Protein AF-A0A7X6S0Y0-F1 (afdb_monomer)

Structure (mmCIF, N/CA/C/O backbone):
data_AF-A0A7X6S0Y0-F1
#
_entry.id   AF-A0A7X6S0Y0-F1
#
loop_
_atom_site.group_P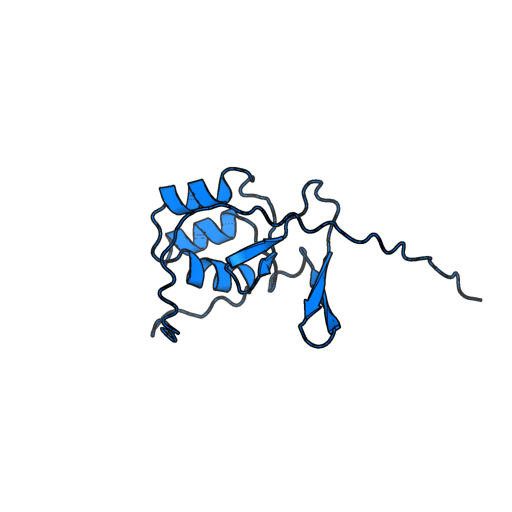DB
_atom_site.id
_atom_site.type_symbol
_atom_site.label_atom_id
_atom_site.label_alt_id
_atom_site.label_comp_id
_atom_site.label_asym_id
_atom_site.label_entity_id
_atom_site.label_seq_id
_atom_site.pdbx_PDB_ins_code
_atom_site.Cartn_x
_atom_site.Cartn_y
_atom_site.Cartn_z
_atom_site.occupancy
_atom_site.B_iso_or_equiv
_atom_site.auth_seq_id
_atom_site.auth_comp_id
_atom_site.auth_asym_id
_atom_site.auth_atom_id
_atom_site.pdbx_PDB_model_num
ATOM 1 N N . MET A 1 1 ? 10.251 -21.132 -37.231 1.00 35.62 1 MET A N 1
ATOM 2 C CA . MET A 1 1 ? 10.672 -19.730 -37.445 1.00 35.62 1 MET A CA 1
ATOM 3 C C . MET A 1 1 ? 9.763 -18.853 -36.599 1.00 35.62 1 MET A C 1
ATOM 5 O O . MET A 1 1 ? 8.552 -18.896 -36.782 1.00 35.62 1 MET A O 1
ATOM 9 N N . ASN A 1 2 ? 10.329 -18.223 -35.571 1.00 35.06 2 ASN A N 1
ATOM 10 C CA . ASN A 1 2 ? 9.596 -17.701 -34.418 1.00 35.06 2 ASN A CA 1
ATOM 11 C C . ASN A 1 2 ? 8.839 -16.407 -34.747 1.00 35.06 2 ASN A C 1
ATOM 13 O O . ASN A 1 2 ? 9.362 -15.523 -35.416 1.00 35.06 2 ASN A O 1
ATOM 17 N N . LYS A 1 3 ? 7.594 -16.316 -34.263 1.00 39.72 3 LYS A N 1
ATOM 18 C CA . LYS A 1 3 ? 6.761 -15.111 -34.323 1.00 39.72 3 LYS A CA 1
ATOM 19 C C . LYS A 1 3 ? 7.325 -14.078 -33.348 1.00 39.72 3 LYS A C 1
ATOM 21 O O . LYS A 1 3 ? 7.209 -14.256 -32.137 1.00 39.72 3 LYS A O 1
ATOM 26 N N . ASN A 1 4 ? 7.891 -12.998 -33.874 1.00 42.50 4 ASN A N 1
ATOM 27 C CA . ASN A 1 4 ? 8.282 -11.838 -33.080 1.00 42.50 4 ASN A CA 1
ATOM 28 C C . ASN A 1 4 ? 7.010 -11.153 -32.566 1.00 42.50 4 ASN A C 1
ATOM 30 O O . ASN A 1 4 ? 6.343 -10.420 -33.294 1.00 42.50 4 ASN A O 1
ATOM 34 N N . ARG A 1 5 ? 6.644 -11.433 -31.312 1.00 42.56 5 ARG A N 1
ATOM 35 C CA . ARG A 1 5 ? 5.636 -10.659 -30.588 1.00 42.56 5 ARG A CA 1
ATOM 36 C C . ARG A 1 5 ? 6.251 -9.301 -30.269 1.00 42.56 5 ARG A C 1
ATOM 38 O O . ARG A 1 5 ? 7.129 -9.199 -29.420 1.00 42.56 5 ARG A O 1
ATOM 45 N N . ILE A 1 6 ? 5.812 -8.282 -30.997 1.00 42.66 6 ILE A N 1
ATOM 46 C CA . ILE A 1 6 ? 6.086 -6.880 -30.697 1.00 42.66 6 ILE A CA 1
ATOM 47 C C . ILE A 1 6 ? 5.405 -6.592 -29.355 1.00 42.66 6 ILE A C 1
ATOM 49 O O . ILE A 1 6 ? 4.181 -6.522 -29.279 1.00 42.66 6 ILE A O 1
ATOM 53 N N . VAL A 1 7 ? 6.190 -6.521 -28.281 1.00 41.47 7 VAL A N 1
ATOM 54 C CA . VAL A 1 7 ? 5.718 -6.043 -26.980 1.00 41.47 7 VAL A CA 1
ATOM 55 C C . VAL A 1 7 ? 5.714 -4.524 -27.067 1.00 41.47 7 VAL A C 1
ATOM 57 O O . VAL A 1 7 ? 6.767 -3.891 -27.060 1.00 41.47 7 VAL A O 1
ATOM 60 N N . THR A 1 8 ? 4.528 -3.946 -27.229 1.00 36.91 8 THR A N 1
ATOM 61 C CA . THR A 1 8 ? 4.321 -2.498 -27.230 1.00 36.91 8 THR A CA 1
ATOM 62 C C . THR A 1 8 ? 4.726 -1.940 -25.865 1.00 36.91 8 THR A C 1
ATOM 64 O O . THR A 1 8 ? 4.031 -2.131 -24.870 1.00 36.91 8 THR A O 1
ATOM 67 N N . VAL A 1 9 ? 5.878 -1.274 -25.810 1.00 41.50 9 VAL A N 1
ATOM 68 C CA . VAL A 1 9 ? 6.350 -0.521 -24.645 1.00 41.50 9 VAL A CA 1
ATOM 69 C C . VAL A 1 9 ? 5.571 0.791 -24.612 1.00 41.50 9 VAL A C 1
ATOM 71 O O . VAL A 1 9 ? 5.858 1.698 -25.389 1.00 41.50 9 VAL A O 1
ATOM 74 N N . VAL A 1 10 ? 4.562 0.890 -23.747 1.00 42.28 10 VAL A N 1
ATOM 75 C CA . VAL A 1 10 ? 3.880 2.162 -23.477 1.00 42.28 10 VAL A CA 1
ATOM 76 C C . VAL A 1 10 ? 4.460 2.724 -22.186 1.00 42.28 10 VAL A C 1
ATOM 78 O O . VAL A 1 10 ? 4.303 2.146 -21.114 1.00 42.28 10 VAL A O 1
ATOM 81 N N . SER A 1 11 ? 5.199 3.823 -22.322 1.00 39.97 11 SER A N 1
ATOM 82 C CA . SER A 1 11 ? 5.723 4.614 -21.211 1.00 39.97 11 SER A CA 1
ATOM 83 C C . SER A 1 11 ? 4.542 5.177 -20.415 1.00 39.97 11 SER A C 1
ATOM 85 O O . SER A 1 11 ? 3.705 5.887 -20.973 1.00 39.97 11 SER A O 1
ATOM 87 N N . LEU A 1 12 ? 4.430 4.801 -19.139 1.00 44.34 12 LEU A N 1
ATOM 88 C CA . LEU A 1 12 ? 3.379 5.298 -18.258 1.00 44.34 12 LEU A CA 1
ATOM 89 C C . LEU A 1 12 ? 3.810 6.656 -17.698 1.00 44.34 12 LEU A C 1
ATOM 91 O O . LEU A 1 12 ? 4.889 6.786 -17.119 1.00 44.34 12 LEU A O 1
ATOM 95 N N . ILE A 1 13 ? 2.958 7.660 -17.875 1.00 40.28 13 ILE A N 1
ATOM 96 C CA . ILE A 1 13 ? 3.104 8.972 -17.252 1.00 40.28 13 ILE A CA 1
ATOM 97 C C . ILE A 1 13 ? 2.900 8.770 -15.749 1.00 40.28 13 ILE A C 1
ATOM 99 O O . ILE A 1 13 ? 1.790 8.487 -15.302 1.00 40.28 13 ILE A O 1
ATOM 103 N N . GLY A 1 14 ? 3.981 8.869 -14.975 1.00 38.31 14 GLY A N 1
ATOM 104 C CA . GLY A 1 14 ? 3.902 8.918 -13.522 1.00 38.31 14 GLY A CA 1
ATOM 105 C C . GLY A 1 14 ? 3.205 10.207 -13.112 1.00 38.31 14 GLY A C 1
ATOM 106 O O . GLY A 1 14 ? 3.770 11.288 -13.264 1.00 38.31 14 GLY A O 1
ATOM 107 N N . ILE A 1 15 ? 1.974 10.108 -12.620 1.00 43.59 15 ILE A N 1
ATOM 108 C CA . ILE A 1 15 ? 1.333 11.229 -11.941 1.00 43.59 15 ILE A CA 1
ATOM 109 C C . ILE A 1 15 ? 1.866 11.214 -10.512 1.00 43.59 15 ILE A C 1
ATOM 111 O O . ILE A 1 15 ? 1.364 10.499 -9.650 1.00 43.59 15 ILE A O 1
ATOM 115 N N . THR A 1 16 ? 2.912 11.995 -10.258 1.00 40.31 16 THR A N 1
ATOM 116 C CA . THR A 1 16 ? 3.225 12.452 -8.906 1.00 40.31 16 THR A CA 1
ATOM 117 C C . THR A 1 16 ? 2.086 13.368 -8.482 1.00 40.31 16 THR A C 1
ATOM 119 O O . THR A 1 16 ? 2.034 14.532 -8.879 1.00 40.31 16 THR A O 1
ATOM 122 N N . LEU A 1 17 ? 1.142 12.857 -7.691 1.00 41.34 17 LEU A N 1
ATOM 123 C CA . LEU A 1 17 ? 0.239 13.742 -6.970 1.00 41.34 17 LEU A CA 1
ATOM 124 C C . LEU A 1 17 ? 1.090 14.463 -5.914 1.00 41.34 17 LEU A C 1
ATOM 126 O O . LEU A 1 17 ? 1.411 13.915 -4.862 1.00 41.34 17 LEU A O 1
ATOM 130 N N . LEU A 1 18 ? 1.517 15.686 -6.235 1.00 39.47 18 LEU A N 1
ATOM 131 C CA . LEU A 1 18 ? 2.096 16.642 -5.291 1.00 39.47 18 LEU A CA 1
ATOM 132 C C . LEU A 1 18 ? 0.989 17.073 -4.318 1.00 39.47 18 LEU A C 1
ATOM 134 O O . LEU A 1 18 ? 0.407 18.148 -4.435 1.00 39.47 18 LEU A O 1
ATOM 138 N N . GLY A 1 19 ? 0.676 16.199 -3.363 1.00 38.25 19 GLY A N 1
ATOM 139 C CA . GLY A 1 19 ? -0.060 16.567 -2.166 1.00 38.25 19 GLY A CA 1
ATOM 140 C C . GLY A 1 19 ? 0.832 17.474 -1.330 1.00 38.25 19 GLY A C 1
ATOM 141 O O . GLY A 1 19 ? 1.726 17.001 -0.632 1.00 38.25 19 GLY A O 1
ATOM 142 N N . VAL A 1 20 ? 0.631 18.788 -1.434 1.00 41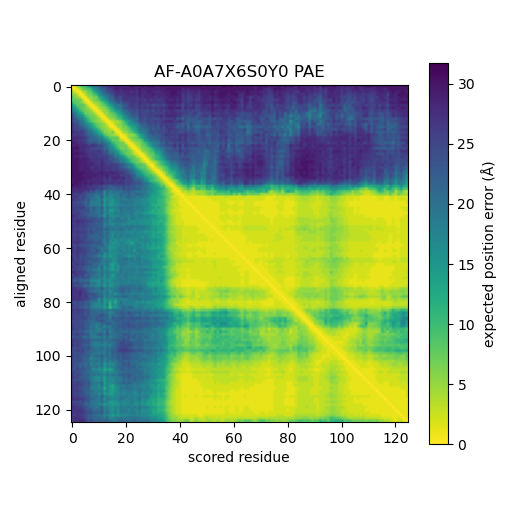.31 20 VAL A N 1
ATOM 143 C CA . VAL A 1 20 ? 1.261 19.760 -0.538 1.00 41.31 20 VAL A CA 1
ATOM 144 C C . VAL A 1 20 ? 0.623 19.596 0.836 1.00 41.31 20 VAL A C 1
ATOM 146 O O . VAL A 1 20 ? -0.353 20.257 1.174 1.00 41.31 20 VAL A O 1
ATOM 149 N N . ILE A 1 21 ? 1.186 18.695 1.632 1.00 51.84 21 ILE A N 1
ATOM 150 C CA . ILE A 1 21 ? 0.998 18.668 3.075 1.00 51.84 21 ILE A CA 1
ATOM 151 C C . ILE A 1 21 ? 2.385 18.927 3.651 1.00 51.84 21 ILE A C 1
ATOM 153 O O . ILE A 1 21 ? 3.311 18.145 3.434 1.00 51.84 21 ILE A O 1
ATOM 157 N N . MET A 1 22 ? 2.560 20.070 4.321 1.00 43.19 22 MET A N 1
ATOM 158 C CA . MET A 1 22 ? 3.762 20.359 5.103 1.00 43.19 22 MET A CA 1
ATOM 159 C C . MET A 1 22 ? 3.851 19.357 6.261 1.00 43.19 22 MET A C 1
ATOM 161 O O . MET A 1 22 ? 3.455 19.654 7.384 1.00 43.19 22 MET A O 1
ATOM 165 N N . PHE A 1 23 ? 4.377 18.166 5.999 1.00 48.28 23 PHE A N 1
ATOM 166 C CA . PHE A 1 23 ? 4.845 17.266 7.040 1.00 48.28 23 PHE A CA 1
ATOM 167 C C . PHE A 1 23 ? 6.326 17.553 7.257 1.00 48.28 23 PHE A C 1
ATOM 169 O O . PHE A 1 23 ? 7.163 17.316 6.389 1.00 48.28 23 PHE A O 1
ATOM 176 N N . GLN A 1 24 ? 6.637 18.138 8.412 1.00 42.94 24 GLN A N 1
ATOM 177 C CA . GLN A 1 24 ? 8.000 18.317 8.898 1.00 42.94 24 GLN A CA 1
ATOM 178 C C . GLN A 1 24 ? 8.709 16.959 8.880 1.00 42.94 24 GLN A C 1
ATOM 180 O O . GLN A 1 24 ? 8.394 16.071 9.672 1.00 42.94 24 GLN A O 1
ATOM 185 N N . SER A 1 25 ? 9.662 16.796 7.964 1.00 41.66 25 SER A N 1
ATOM 186 C CA . SER A 1 25 ? 10.506 15.614 7.859 1.00 41.66 25 SER A CA 1
ATOM 187 C C . SER A 1 25 ? 11.378 15.478 9.106 1.00 41.66 25 SER A C 1
ATOM 189 O O . SER A 1 25 ? 12.527 15.916 9.128 1.00 41.66 25 SER A O 1
ATOM 191 N N . LYS A 1 26 ? 10.881 14.801 10.144 1.00 34.53 26 LYS A N 1
ATOM 192 C CA . LYS A 1 26 ? 11.777 14.038 11.011 1.00 34.53 26 LYS A CA 1
ATOM 193 C C . LYS A 1 26 ? 12.152 12.775 10.251 1.00 34.53 26 LYS A C 1
ATOM 195 O O . LYS A 1 26 ? 11.552 11.723 10.422 1.00 34.53 26 LYS A O 1
ATOM 200 N N . VAL A 1 27 ? 13.184 12.895 9.418 1.00 42.94 27 VAL A N 1
ATOM 201 C CA . VAL A 1 27 ? 13.997 11.746 9.014 1.00 42.94 27 VAL A CA 1
ATOM 202 C C . VAL A 1 27 ? 14.778 11.318 10.256 1.00 42.94 27 VAL A C 1
ATOM 204 O O . VAL A 1 27 ? 15.950 11.638 10.423 1.00 42.94 27 VAL A O 1
ATOM 207 N N . GLN A 1 28 ? 14.097 10.672 11.197 1.00 35.56 28 GLN A N 1
ATOM 208 C CA . GLN A 1 28 ? 14.772 9.751 12.090 1.00 35.56 28 GLN A CA 1
ATOM 209 C C . GLN A 1 28 ? 14.743 8.423 11.361 1.00 35.56 28 GLN A C 1
ATOM 211 O O . GLN A 1 28 ? 13.675 7.903 11.051 1.00 35.56 28 GLN A O 1
ATOM 216 N N . GLY A 1 29 ? 15.929 7.926 11.014 1.00 41.94 29 GLY A N 1
ATOM 217 C CA . GLY A 1 29 ? 16.102 6.533 10.644 1.00 41.94 29 GLY A CA 1
ATOM 218 C C . GLY A 1 29 ? 15.689 5.691 11.841 1.00 41.94 29 GLY A C 1
ATOM 219 O O . GLY A 1 29 ? 16.516 5.353 12.681 1.00 41.94 29 GLY A O 1
ATOM 220 N N . SER A 1 30 ? 14.396 5.420 11.948 1.00 37.00 30 SER A N 1
ATOM 221 C CA . SER A 1 30 ? 13.847 4.511 12.930 1.00 37.00 30 SER A CA 1
ATOM 222 C C . SER A 1 30 ? 14.057 3.115 12.379 1.00 37.00 30 SER A C 1
ATOM 224 O O . SER A 1 30 ? 13.171 2.521 11.779 1.00 37.00 30 SER A O 1
ATOM 226 N N . THR A 1 31 ? 15.232 2.547 12.642 1.00 40.53 31 THR A N 1
ATOM 227 C CA . THR A 1 31 ? 15.327 1.099 12.843 1.00 40.53 31 THR A CA 1
ATOM 228 C C . THR A 1 31 ? 14.624 0.755 14.158 1.00 40.53 31 THR A C 1
ATOM 230 O O . THR A 1 31 ? 15.238 0.230 15.081 1.00 40.53 31 THR A O 1
ATOM 233 N N . ASN A 1 32 ? 13.339 1.088 14.269 1.00 39.22 32 ASN A N 1
ATOM 234 C CA . ASN A 1 32 ? 12.459 0.467 15.238 1.00 39.22 32 ASN A CA 1
ATOM 235 C C . ASN A 1 32 ? 11.937 -0.777 14.537 1.00 39.22 32 ASN A C 1
ATOM 237 O O . ASN A 1 32 ? 10.805 -0.825 14.073 1.00 39.22 32 ASN A O 1
ATOM 241 N N . ALA A 1 33 ? 12.804 -1.785 14.424 1.00 40.66 33 ALA A N 1
ATOM 242 C CA . ALA A 1 33 ? 12.287 -3.136 14.375 1.00 40.66 33 ALA A CA 1
ATOM 243 C C . ALA A 1 33 ? 11.487 -3.287 15.672 1.00 40.66 33 ALA A C 1
ATOM 245 O O . ALA A 1 33 ? 12.082 -3.353 16.750 1.00 40.66 33 ALA A O 1
ATOM 246 N N . MET A 1 34 ? 10.157 -3.209 15.568 1.00 42.72 34 MET A N 1
ATOM 247 C CA . MET A 1 34 ? 9.243 -3.567 16.642 1.00 42.72 34 MET A CA 1
ATOM 248 C C . MET A 1 34 ? 9.693 -4.935 17.146 1.00 42.72 34 MET A C 1
ATOM 250 O O . MET A 1 34 ? 9.587 -5.947 16.454 1.00 42.72 34 MET A O 1
ATOM 254 N N . ALA A 1 35 ? 10.321 -4.939 18.318 1.00 38.94 35 ALA A N 1
ATOM 255 C CA . ALA A 1 35 ? 10.815 -6.140 18.954 1.00 38.94 35 ALA A CA 1
ATOM 256 C C . ALA A 1 35 ? 9.597 -6.956 19.401 1.00 38.94 35 ALA A C 1
ATOM 258 O O . ALA A 1 35 ? 9.083 -6.756 20.496 1.00 38.94 35 ALA A O 1
ATOM 259 N N . GLY A 1 36 ? 9.115 -7.835 18.521 1.00 43.00 36 GLY A N 1
ATOM 260 C CA . GLY A 1 36 ? 8.018 -8.757 18.807 1.00 43.00 36 GLY A CA 1
ATOM 261 C C . GLY A 1 36 ? 7.121 -9.083 17.617 1.00 43.00 36 GLY A C 1
ATOM 262 O O . GLY A 1 36 ? 6.563 -10.176 17.605 1.00 43.00 36 GLY A O 1
ATOM 263 N N . ASP A 1 37 ? 7.035 -8.206 16.613 1.00 52.59 37 ASP A N 1
ATOM 264 C CA . ASP A 1 37 ? 6.139 -8.413 15.474 1.00 52.59 37 ASP A CA 1
ATOM 265 C C . ASP A 1 37 ? 6.855 -9.048 14.288 1.00 52.59 37 ASP A C 1
ATOM 267 O O . ASP A 1 37 ? 7.927 -8.626 13.845 1.00 52.59 37 ASP A O 1
ATOM 271 N N . THR A 1 38 ? 6.249 -10.106 13.763 1.00 66.19 38 THR A N 1
ATOM 272 C CA . THR A 1 38 ? 6.653 -10.726 12.505 1.00 66.19 38 THR A CA 1
ATOM 273 C C . THR A 1 38 ? 6.631 -9.664 11.409 1.00 66.19 38 THR A C 1
ATOM 275 O O . THR A 1 38 ? 5.564 -9.185 11.037 1.00 66.19 38 THR A O 1
ATOM 278 N N . ILE A 1 39 ? 7.804 -9.301 10.878 1.00 68.00 39 ILE A N 1
ATOM 279 C CA . ILE A 1 39 ? 7.909 -8.384 9.736 1.00 68.00 39 ILE A CA 1
ATOM 280 C C . ILE A 1 39 ? 7.002 -8.913 8.612 1.00 68.00 39 ILE A C 1
ATOM 282 O O . ILE A 1 39 ? 7.170 -10.077 8.227 1.00 68.00 39 ILE A O 1
ATOM 286 N N . PRO A 1 40 ? 6.087 -8.097 8.054 1.00 80.12 40 PRO A N 1
ATOM 287 C CA . PRO A 1 40 ? 5.221 -8.553 6.976 1.00 80.12 40 PRO A CA 1
ATOM 288 C C . PRO A 1 40 ? 6.043 -9.074 5.792 1.00 80.12 40 PRO A C 1
ATOM 290 O O . PRO A 1 40 ? 6.954 -8.395 5.307 1.00 80.12 40 PRO A O 1
ATOM 293 N N . ASP A 1 41 ? 5.713 -10.278 5.309 1.00 88.50 41 ASP A N 1
ATOM 294 C CA . ASP A 1 41 ? 6.339 -10.862 4.107 1.00 88.50 41 ASP A CA 1
ATOM 295 C C . ASP A 1 41 ? 5.956 -10.062 2.849 1.00 88.50 41 ASP A C 1
ATOM 297 O O . ASP A 1 41 ? 6.720 -9.994 1.887 1.00 88.50 41 ASP A O 1
ATOM 301 N N . ASN A 1 42 ? 4.796 -9.396 2.876 1.00 95.62 42 ASN A N 1
ATOM 302 C CA . ASN A 1 42 ? 4.340 -8.524 1.803 1.00 95.62 42 ASN A CA 1
ATOM 303 C C . ASN A 1 42 ? 5.015 -7.141 1.868 1.00 95.62 42 ASN A C 1
ATOM 305 O O . ASN A 1 42 ? 4.857 -6.396 2.838 1.00 95.62 42 ASN A O 1
ATOM 309 N N . GLN A 1 43 ? 5.730 -6.775 0.800 1.00 94.25 43 GLN A N 1
ATOM 310 C CA . GLN A 1 43 ? 6.442 -5.501 0.672 1.00 94.25 43 GLN A CA 1
ATOM 311 C C . GLN A 1 43 ? 5.523 -4.289 0.874 1.00 94.25 43 GLN A C 1
ATOM 313 O O . GLN A 1 43 ? 5.906 -3.352 1.572 1.00 94.25 43 GLN A O 1
ATOM 318 N N . THR A 1 44 ? 4.352 -4.285 0.238 1.00 95.75 44 THR A N 1
ATOM 319 C CA . THR A 1 44 ? 3.413 -3.159 0.286 1.00 95.75 44 THR A CA 1
ATOM 320 C C . THR A 1 44 ? 2.896 -2.937 1.696 1.00 95.75 44 THR A C 1
ATOM 322 O O . THR A 1 44 ? 2.956 -1.813 2.188 1.00 95.75 44 THR A O 1
ATOM 325 N N . ILE A 1 45 ? 2.465 -4.007 2.366 1.00 96.94 45 ILE A N 1
ATOM 326 C CA . ILE A 1 45 ? 1.993 -3.934 3.753 1.00 96.94 45 ILE A CA 1
ATOM 327 C C . ILE A 1 45 ? 3.109 -3.428 4.665 1.00 96.94 45 ILE A C 1
ATOM 329 O O . ILE A 1 45 ? 2.871 -2.519 5.449 1.00 96.94 45 ILE A O 1
ATOM 333 N N . ARG A 1 46 ? 4.340 -3.938 4.519 1.00 95.38 46 ARG A N 1
ATOM 334 C CA . ARG A 1 46 ? 5.481 -3.475 5.321 1.00 95.38 46 ARG A CA 1
ATOM 335 C C . ARG A 1 46 ? 5.730 -1.975 5.167 1.00 95.38 46 ARG A C 1
ATOM 337 O O . ARG A 1 46 ? 5.838 -1.273 6.163 1.00 95.38 46 ARG A O 1
ATOM 344 N N . ILE A 1 47 ? 5.798 -1.484 3.931 1.00 94.69 47 ILE A N 1
ATOM 345 C CA . ILE A 1 47 ? 6.045 -0.062 3.657 1.00 94.69 47 ILE A CA 1
ATOM 346 C C . ILE A 1 47 ? 4.907 0.808 4.205 1.00 94.69 47 ILE A C 1
ATOM 348 O O . ILE A 1 47 ? 5.162 1.860 4.787 1.00 94.69 47 ILE A O 1
ATOM 352 N N . MET A 1 48 ? 3.653 0.387 4.023 1.00 95.62 48 MET A N 1
ATOM 353 C CA . MET A 1 48 ? 2.506 1.146 4.523 1.00 95.62 48 MET A CA 1
ATOM 354 C C . MET A 1 48 ? 2.425 1.124 6.050 1.00 95.62 48 MET A C 1
ATOM 356 O O . MET A 1 48 ? 2.128 2.158 6.635 1.00 95.62 48 MET A O 1
ATOM 360 N N . ALA A 1 49 ? 2.769 0.011 6.700 1.00 94.19 49 ALA A N 1
ATOM 361 C CA . ALA A 1 49 ? 2.892 -0.077 8.154 1.00 94.19 49 ALA A CA 1
ATOM 362 C C . ALA A 1 49 ? 3.971 0.872 8.696 1.00 94.19 49 ALA A C 1
ATOM 364 O O . ALA A 1 49 ? 3.714 1.626 9.627 1.00 94.19 49 ALA A O 1
ATOM 365 N N . GLU A 1 50 ? 5.148 0.918 8.065 1.00 92.75 50 GLU A N 1
ATOM 366 C CA . GLU A 1 50 ? 6.206 1.873 8.427 1.00 92.75 50 GLU A CA 1
ATOM 367 C C . GLU A 1 50 ? 5.762 3.338 8.256 1.00 92.75 50 GLU A C 1
ATOM 369 O O . GLU A 1 50 ? 6.229 4.220 8.976 1.00 92.75 50 GLU A O 1
ATOM 374 N N . LYS A 1 51 ? 4.874 3.613 7.294 1.00 92.44 51 LYS A N 1
ATOM 375 C CA . LYS A 1 51 ? 4.423 4.968 6.958 1.00 92.44 51 LYS A CA 1
ATOM 376 C C . LYS A 1 51 ? 3.226 5.447 7.783 1.00 92.44 51 LYS A C 1
ATOM 378 O O . LYS A 1 51 ? 3.161 6.636 8.091 1.00 92.44 51 LYS A O 1
ATOM 383 N N . LEU A 1 52 ? 2.273 4.557 8.048 1.00 94.38 52 LEU A N 1
ATOM 384 C CA . LEU A 1 52 ? 0.942 4.857 8.583 1.00 94.38 52 LEU A CA 1
ATOM 385 C C . LEU A 1 52 ? 0.662 4.169 9.928 1.00 94.38 52 LEU A C 1
ATOM 387 O O . LEU A 1 52 ? -0.430 4.335 10.450 1.00 94.38 52 LEU A O 1
ATOM 391 N N . GLY A 1 53 ? 1.609 3.418 10.501 1.00 93.19 53 GLY A N 1
ATOM 392 C CA . GLY A 1 53 ? 1.391 2.661 11.744 1.00 93.19 53 GLY A CA 1
ATOM 393 C C . GLY A 1 53 ? 1.023 3.511 12.967 1.00 93.19 53 GLY A C 1
ATOM 394 O O . GLY A 1 53 ? 0.342 3.025 13.856 1.00 93.19 53 GLY A O 1
ATOM 395 N N . ASP A 1 54 ? 1.417 4.787 12.994 1.00 92.62 54 ASP A N 1
ATOM 396 C CA . ASP A 1 54 ? 1.043 5.729 14.062 1.00 92.62 54 ASP A CA 1
ATOM 397 C C . ASP A 1 54 ? -0.202 6.580 13.718 1.00 92.62 54 ASP A C 1
ATOM 399 O O . ASP A 1 54 ? -0.585 7.454 14.499 1.00 92.62 54 ASP A O 1
ATOM 403 N N . ALA A 1 55 ? -0.797 6.393 12.534 1.00 93.94 55 ALA A N 1
ATOM 404 C CA . ALA A 1 55 ? -1.931 7.184 12.054 1.00 93.94 55 ALA A CA 1
ATOM 405 C C . ALA A 1 55 ? -3.264 6.675 12.630 1.00 93.94 55 ALA A C 1
ATOM 407 O O . ALA A 1 55 ? -3.428 5.483 12.893 1.00 93.94 55 ALA A O 1
ATOM 408 N N . SER A 1 56 ? -4.245 7.567 12.801 1.00 95.25 56 SER A N 1
ATOM 409 C CA . SER A 1 56 ? -5.603 7.159 13.187 1.00 95.25 56 SER A CA 1
ATOM 410 C C . SER A 1 56 ? -6.333 6.439 12.045 1.00 95.25 56 SER A C 1
ATOM 412 O O . SER A 1 56 ? -5.973 6.574 10.874 1.00 95.25 56 SER A O 1
ATOM 414 N N . GLU A 1 57 ? -7.405 5.706 12.366 1.00 95.00 57 GLU A N 1
ATOM 415 C CA . GLU A 1 57 ? -8.252 5.054 11.352 1.00 95.00 57 GLU A CA 1
ATOM 416 C C . GLU A 1 57 ? -8.785 6.082 10.334 1.00 95.00 57 GLU A C 1
ATOM 418 O O . GLU A 1 57 ? -8.734 5.838 9.130 1.00 95.00 57 GLU A O 1
ATOM 423 N N . GLU A 1 58 ? -9.175 7.281 10.788 1.00 95.94 58 GLU A N 1
ATOM 424 C CA . GLU A 1 58 ? -9.605 8.364 9.897 1.00 95.94 58 GLU A CA 1
ATOM 425 C C . GLU A 1 58 ? -8.480 8.890 8.995 1.00 95.94 58 GLU A C 1
ATOM 427 O O . GLU A 1 58 ? -8.731 9.239 7.841 1.00 95.94 58 GLU A O 1
ATOM 432 N N . GLU A 1 59 ? -7.243 8.962 9.493 1.00 95.31 59 GLU A N 1
ATOM 433 C CA . GLU A 1 59 ? -6.087 9.386 8.696 1.00 95.31 59 GLU A CA 1
ATOM 434 C C . GLU A 1 59 ? -5.726 8.343 7.629 1.00 95.31 59 GLU A C 1
ATOM 436 O O . GLU A 1 59 ? -5.425 8.705 6.487 1.00 95.31 59 GLU A O 1
ATOM 441 N N . VAL A 1 60 ? -5.811 7.053 7.969 1.00 96.12 60 VAL A N 1
ATOM 442 C CA . VAL A 1 60 ? -5.616 5.946 7.021 1.00 96.12 60 VAL A CA 1
ATOM 443 C C . VAL A 1 60 ? -6.706 5.956 5.947 1.00 96.12 60 VAL A C 1
ATOM 445 O O . VAL A 1 60 ? -6.402 5.856 4.756 1.00 96.12 60 VAL A O 1
ATOM 448 N N . ASP A 1 61 ? -7.970 6.133 6.329 1.00 95.38 61 ASP A N 1
ATOM 449 C CA . ASP A 1 61 ? -9.0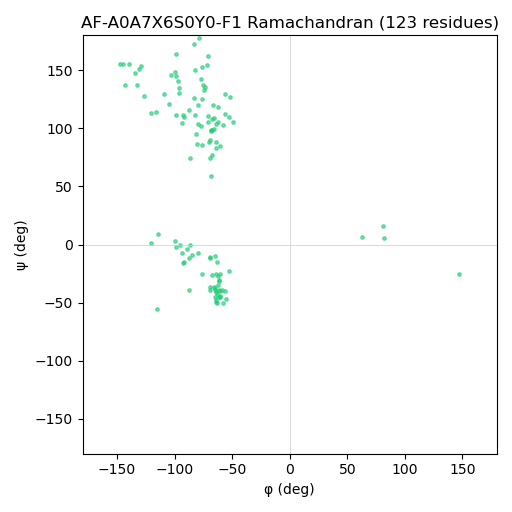70 6.227 5.368 1.00 95.38 61 ASP A CA 1
ATOM 450 C C . ASP A 1 61 ? -8.939 7.460 4.467 1.00 95.38 61 ASP A C 1
ATOM 452 O O . ASP A 1 61 ? -9.118 7.360 3.252 1.00 95.38 61 ASP A O 1
ATOM 456 N N . ALA A 1 62 ? -8.544 8.610 5.020 1.00 96.06 62 ALA A N 1
ATOM 457 C CA . ALA A 1 62 ? -8.291 9.818 4.239 1.00 96.06 62 ALA A CA 1
ATOM 458 C C . ALA A 1 62 ? -7.142 9.636 3.233 1.00 96.06 62 ALA A C 1
ATOM 460 O O . ALA A 1 62 ? -7.198 10.185 2.127 1.00 96.06 62 ALA A O 1
ATOM 461 N N . TYR A 1 63 ? -6.117 8.857 3.588 1.00 94.06 63 TYR A N 1
ATOM 462 C CA . TYR A 1 63 ? -4.995 8.542 2.706 1.00 94.06 63 TYR A CA 1
ATOM 463 C C . TYR A 1 63 ? -5.439 7.720 1.480 1.00 94.06 63 TYR A C 1
ATOM 465 O O . TYR A 1 63 ? -4.972 7.972 0.367 1.00 94.06 63 TYR A O 1
ATOM 473 N N . PHE A 1 64 ? -6.389 6.794 1.653 1.00 95.00 64 PHE A N 1
ATOM 474 C CA . PHE A 1 64 ? -6.897 5.928 0.581 1.00 95.00 64 PHE A CA 1
ATOM 475 C C . PHE A 1 64 ? -8.230 6.375 -0.042 1.00 95.00 64 PHE A C 1
ATOM 477 O O . PHE A 1 64 ? -8.715 5.706 -0.945 1.00 95.00 64 PHE A O 1
ATOM 484 N N . GLN A 1 65 ? -8.799 7.514 0.366 1.00 94.62 65 GLN A N 1
ATOM 485 C CA . GLN A 1 65 ? -10.179 7.935 0.049 1.00 94.62 65 GLN A CA 1
ATOM 486 C C . GLN A 1 65 ? -10.583 7.930 -1.439 1.00 94.62 65 GLN A C 1
ATOM 488 O O . GLN A 1 65 ? -11.768 7.919 -1.757 1.00 94.62 65 GLN A O 1
ATOM 493 N N . ALA A 1 66 ? -9.615 8.012 -2.355 1.00 92.12 66 ALA A N 1
ATOM 494 C CA . ALA A 1 66 ? -9.858 8.038 -3.797 1.00 92.12 66 ALA A CA 1
ATOM 495 C C . ALA A 1 66 ? -9.951 6.637 -4.428 1.00 92.12 66 ALA A C 1
ATOM 497 O O . ALA A 1 66 ? -10.116 6.534 -5.644 1.00 92.12 66 ALA A O 1
ATOM 498 N N . PHE A 1 67 ? -9.794 5.581 -3.631 1.00 92.31 67 PHE A N 1
ATOM 499 C CA . PHE A 1 67 ? -9.664 4.207 -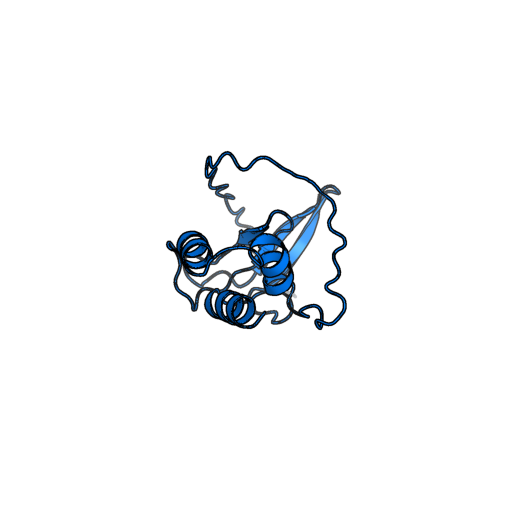4.091 1.00 92.31 67 PHE A CA 1
ATOM 500 C C . PHE A 1 67 ? -10.543 3.269 -3.267 1.00 92.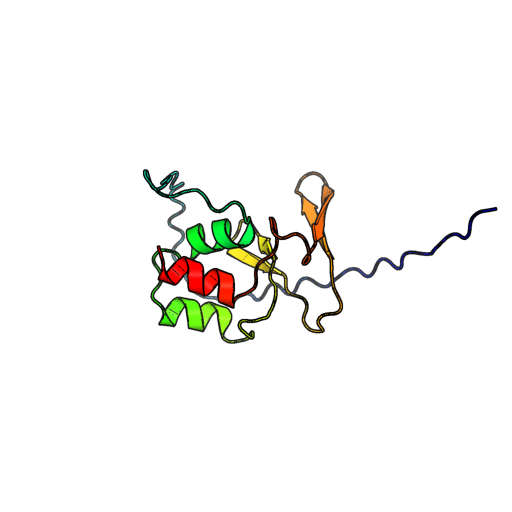31 67 PHE A C 1
ATOM 502 O O . PHE A 1 67 ? -10.738 3.469 -2.069 1.00 92.31 67 PHE A O 1
ATOM 509 N N . ASP A 1 68 ? -11.032 2.224 -3.925 1.00 93.12 68 ASP A N 1
ATOM 510 C CA . ASP A 1 68 ? -11.786 1.157 -3.280 1.00 93.12 68 ASP A CA 1
ATOM 511 C C . ASP A 1 68 ? -10.855 0.205 -2.514 1.00 93.12 68 ASP A C 1
ATOM 513 O O . ASP A 1 68 ? -9.687 0.020 -2.868 1.00 93.12 68 ASP A O 1
ATOM 517 N N . ASP A 1 69 ? -11.372 -0.441 -1.468 1.00 95.81 69 ASP A N 1
ATOM 518 C CA . ASP A 1 69 ? -10.579 -1.347 -0.630 1.00 95.81 69 ASP A CA 1
ATOM 519 C C . ASP A 1 69 ? -10.076 -2.588 -1.396 1.00 95.81 69 ASP A C 1
ATOM 521 O O . ASP A 1 69 ? -9.047 -3.152 -1.033 1.00 95.81 69 ASP A O 1
ATOM 525 N N . ASP A 1 70 ? -10.748 -3.018 -2.467 1.00 93.81 70 ASP A N 1
ATOM 526 C CA . ASP A 1 70 ? -10.319 -4.147 -3.306 1.00 93.81 70 ASP A CA 1
ATOM 527 C C . ASP A 1 70 ? -9.218 -3.773 -4.316 1.00 93.81 70 ASP A C 1
ATOM 529 O O . ASP A 1 70 ? -8.619 -4.647 -4.956 1.00 93.81 70 ASP A O 1
ATOM 533 N N . GLN A 1 71 ? -8.895 -2.484 -4.433 1.00 92.12 71 GLN A N 1
ATOM 534 C CA . GLN A 1 71 ? -7.873 -1.996 -5.338 1.00 92.12 71 GLN A CA 1
ATOM 535 C C . GLN A 1 71 ? -6.489 -2.491 -4.901 1.00 92.12 71 GLN A C 1
ATOM 537 O O . GLN A 1 71 ? -5.992 -2.167 -3.820 1.00 92.12 71 GLN A O 1
ATOM 542 N N . LYS A 1 72 ? -5.823 -3.246 -5.782 1.00 92.88 72 LYS A N 1
ATOM 543 C CA . LYS A 1 72 ? -4.433 -3.667 -5.572 1.00 92.88 72 LYS A CA 1
ATOM 544 C C . LYS A 1 72 ? -3.461 -2.513 -5.777 1.00 92.88 72 LYS A C 1
ATOM 546 O O . LYS A 1 72 ? -3.523 -1.814 -6.793 1.00 92.88 72 LYS A O 1
ATOM 551 N N . ILE A 1 73 ? -2.499 -2.404 -4.868 1.00 94.06 73 ILE A N 1
ATOM 552 C CA . ILE A 1 73 ? -1.437 -1.406 -4.890 1.00 94.06 73 ILE A CA 1
ATOM 553 C C . ILE A 1 73 ? -0.053 -2.051 -4.732 1.00 94.06 73 ILE A C 1
ATOM 555 O O . ILE A 1 73 ? 0.094 -3.127 -4.150 1.00 94.06 73 ILE A O 1
ATOM 559 N N . ILE A 1 74 ? 0.970 -1.374 -5.255 1.00 93.50 74 ILE A N 1
ATOM 560 C CA . ILE A 1 74 ? 2.382 -1.667 -4.983 1.00 93.50 74 ILE A CA 1
ATOM 561 C C . ILE A 1 74 ? 3.000 -0.419 -4.367 1.00 93.50 74 ILE A C 1
ATOM 563 O O . ILE A 1 74 ? 3.119 0.602 -5.049 1.00 93.50 74 ILE A O 1
ATOM 567 N N . ALA A 1 75 ? 3.399 -0.496 -3.099 1.00 93.06 75 ALA A N 1
ATOM 568 C CA . ALA A 1 75 ? 4.028 0.626 -2.413 1.00 93.06 75 ALA A CA 1
ATOM 569 C C . ALA A 1 75 ? 5.498 0.805 -2.823 1.00 93.06 75 ALA A C 1
ATOM 571 O O . ALA A 1 75 ? 6.253 -0.161 -2.996 1.00 93.06 75 ALA A O 1
ATOM 572 N N . ASP A 1 76 ? 5.919 2.061 -2.937 1.00 86.19 76 ASP A N 1
ATOM 573 C CA . ASP A 1 76 ? 7.313 2.453 -3.092 1.00 86.19 76 ASP A CA 1
ATOM 574 C C . ASP A 1 76 ? 7.923 2.901 -1.755 1.00 86.19 76 ASP A C 1
ATOM 576 O O . ASP A 1 76 ? 7.226 3.205 -0.795 1.00 86.19 76 ASP A O 1
ATOM 580 N N . SER A 1 77 ? 9.252 2.977 -1.685 1.00 83.12 77 SER A N 1
ATOM 581 C CA . SER A 1 77 ? 9.979 3.270 -0.443 1.00 83.12 77 SER A CA 1
ATOM 582 C C . SER A 1 77 ? 9.741 4.667 0.147 1.00 83.12 77 SER A C 1
ATOM 584 O O . SER A 1 77 ? 10.208 4.932 1.248 1.00 83.12 77 SER A O 1
ATOM 586 N N . SER A 1 78 ? 9.079 5.582 -0.566 1.00 81.44 78 SER A N 1
ATOM 587 C CA . SER A 1 78 ? 8.667 6.887 -0.025 1.00 81.44 78 SER A CA 1
ATOM 588 C C . SER A 1 78 ? 7.327 6.830 0.720 1.00 81.44 78 SER A C 1
ATOM 590 O O . SER A 1 78 ? 6.938 7.803 1.373 1.00 81.44 78 SER A O 1
ATOM 592 N N . GLY A 1 79 ? 6.630 5.693 0.633 1.00 76.50 79 GLY A N 1
ATOM 593 C CA . GLY A 1 79 ? 5.254 5.544 1.084 1.00 76.50 79 GLY A CA 1
ATOM 594 C C . GLY A 1 79 ? 4.244 6.075 0.070 1.00 76.50 79 GLY A C 1
ATOM 595 O O . GLY A 1 79 ? 3.112 6.322 0.455 1.00 76.50 79 GLY A O 1
ATOM 596 N N . GLY A 1 80 ? 4.639 6.297 -1.189 1.00 88.56 80 GLY A N 1
ATOM 597 C CA . GLY A 1 80 ? 3.716 6.401 -2.321 1.00 88.56 80 GLY A CA 1
ATOM 598 C C . GLY A 1 80 ? 3.345 5.013 -2.844 1.00 88.56 80 GLY A C 1
ATOM 599 O O . GLY A 1 80 ? 3.905 4.003 -2.409 1.00 88.56 80 GLY A O 1
ATOM 600 N N . PHE A 1 81 ? 2.398 4.932 -3.778 1.00 92.56 81 PHE A N 1
ATOM 601 C CA . PHE A 1 81 ? 2.027 3.653 -4.378 1.00 92.56 81 PHE A CA 1
ATOM 602 C C . PHE A 1 81 ? 1.596 3.768 -5.837 1.00 92.56 81 PHE A C 1
ATOM 604 O O . PHE A 1 81 ? 1.123 4.801 -6.308 1.00 92.56 81 PHE A O 1
ATOM 611 N N . LEU A 1 82 ? 1.753 2.654 -6.547 1.00 90.38 82 LEU A N 1
ATOM 612 C CA . LEU A 1 82 ? 1.208 2.435 -7.879 1.00 90.38 82 LEU A CA 1
ATOM 613 C C . LEU A 1 82 ? -0.081 1.629 -7.776 1.00 90.38 82 LEU A C 1
ATOM 615 O O . LEU A 1 82 ? -0.179 0.718 -6.959 1.00 90.38 82 LEU A O 1
ATOM 619 N N . THR A 1 83 ? -1.035 1.926 -8.651 1.00 88.69 83 THR A N 1
ATOM 620 C CA . THR A 1 83 ? -2.301 1.202 -8.769 1.00 88.69 83 THR A CA 1
ATOM 621 C C . THR A 1 83 ? -2.755 1.139 -10.228 1.00 88.69 83 THR A C 1
ATOM 623 O O . THR A 1 83 ? -2.362 1.981 -11.041 1.00 88.69 83 THR A O 1
ATOM 626 N N . SER A 1 84 ? -3.563 0.137 -10.577 1.00 79.31 84 SER A N 1
ATOM 627 C CA . SER A 1 84 ? -4.146 -0.007 -11.914 1.00 79.31 84 SER A CA 1
ATOM 628 C C . SER A 1 84 ? -5.532 0.631 -11.960 1.00 79.31 84 SER A C 1
ATOM 630 O O . SER A 1 84 ? -6.494 0.023 -11.501 1.00 79.31 84 SER A O 1
ATOM 632 N N . ILE A 1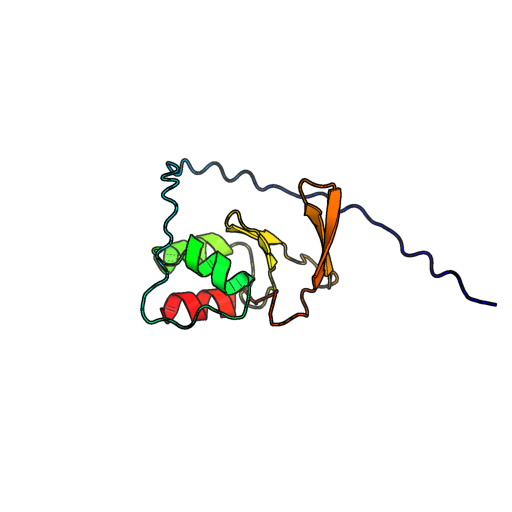 85 ? -5.642 1.807 -12.584 1.00 70.06 85 ILE A N 1
ATOM 633 C CA . ILE A 1 85 ? -6.894 2.589 -12.675 1.00 70.06 85 ILE A CA 1
ATOM 634 C C . ILE A 1 85 ? -8.014 1.834 -13.416 1.00 70.06 85 ILE A C 1
ATOM 636 O O . ILE A 1 85 ? -9.188 2.030 -13.130 1.00 70.06 85 ILE A O 1
ATOM 640 N N . ASP A 1 86 ? -7.675 0.971 -14.376 1.00 74.88 86 ASP A N 1
ATOM 641 C CA . ASP A 1 86 ? -8.646 0.238 -15.201 1.00 74.88 86 ASP A CA 1
ATOM 642 C C . ASP A 1 86 ? -8.619 -1.284 -14.977 1.00 74.88 86 ASP A C 1
ATOM 644 O O . ASP A 1 86 ? -9.217 -2.032 -15.752 1.00 74.88 86 ASP A O 1
ATOM 648 N N . GLY A 1 87 ? -7.883 -1.746 -13.958 1.00 67.75 87 GLY A N 1
ATOM 649 C CA . GLY A 1 87 ? -7.663 -3.171 -13.682 1.00 67.75 87 GLY A CA 1
ATOM 650 C C . GLY A 1 87 ? -6.911 -3.960 -14.770 1.00 67.75 87 GLY A C 1
ATOM 651 O O . GLY A 1 87 ? -6.814 -5.180 -14.665 1.00 67.75 87 GLY A O 1
ATOM 652 N N . ARG A 1 88 ? -6.381 -3.317 -15.824 1.00 70.94 88 ARG A N 1
ATOM 653 C CA . ARG A 1 88 ? -5.727 -4.018 -16.950 1.00 70.94 88 ARG A CA 1
ATOM 654 C C . ARG A 1 88 ? -4.222 -4.183 -16.774 1.00 70.94 88 ARG A C 1
ATOM 656 O O . ARG A 1 88 ? -3.615 -4.974 -17.499 1.00 70.94 88 ARG A O 1
ATOM 663 N N . TYR A 1 89 ? -3.609 -3.449 -15.850 1.00 70.56 89 TYR A N 1
ATOM 664 C CA . TYR A 1 89 ? -2.169 -3.494 -15.624 1.00 70.56 89 TYR A CA 1
ATOM 665 C C . TYR A 1 89 ? -1.824 -4.513 -14.538 1.00 70.56 89 TYR A C 1
ATOM 667 O O . TYR A 1 89 ? -2.090 -4.305 -13.360 1.00 70.56 89 TYR A O 1
ATOM 675 N N . THR A 1 90 ? -1.172 -5.604 -14.937 1.00 79.56 90 THR A N 1
ATOM 676 C CA . THR A 1 90 ? -0.721 -6.668 -14.022 1.00 79.56 90 THR A CA 1
ATOM 677 C C . THR A 1 90 ? 0.716 -6.477 -13.539 1.00 79.56 90 THR A C 1
ATOM 679 O O . THR A 1 90 ? 1.187 -7.216 -12.674 1.00 79.56 90 THR A O 1
ATOM 682 N N . VAL A 1 91 ? 1.439 -5.498 -14.092 1.00 82.69 91 VAL A N 1
ATOM 683 C CA . VAL A 1 91 ? 2.869 -5.287 -13.849 1.00 82.69 91 VAL A CA 1
ATOM 684 C C . VAL A 1 91 ? 3.205 -3.797 -13.804 1.00 82.69 91 VAL A C 1
ATOM 686 O O . VAL A 1 91 ? 2.773 -3.031 -14.666 1.00 82.69 91 VAL A O 1
ATOM 689 N N . SER A 1 92 ? 4.037 -3.400 -12.842 1.00 83.00 92 SER A N 1
ATOM 690 C CA . SER A 1 92 ? 4.714 -2.108 -12.790 1.00 83.00 92 SER A CA 1
ATOM 691 C C . SER A 1 92 ? 6.182 -2.240 -13.203 1.00 83.00 92 SER A C 1
ATOM 693 O O . SER A 1 92 ? 6.842 -3.250 -12.948 1.00 83.00 92 SER A O 1
ATOM 695 N N . LYS A 1 93 ? 6.706 -1.207 -13.868 1.00 81.94 93 LYS A N 1
ATOM 696 C CA . LYS A 1 93 ? 8.124 -1.100 -14.226 1.00 81.94 93 LYS A CA 1
ATOM 697 C C . LYS A 1 93 ? 8.660 0.230 -13.730 1.00 81.94 93 LYS A C 1
ATOM 699 O O . LYS A 1 93 ? 8.098 1.273 -14.050 1.00 81.94 93 LYS A O 1
ATOM 704 N N . ARG A 1 94 ? 9.768 0.194 -12.996 1.00 78.75 94 ARG A N 1
ATOM 705 C CA . ARG A 1 94 ? 10.500 1.384 -12.542 1.00 78.75 94 ARG A CA 1
ATOM 706 C C . ARG A 1 94 ? 11.982 1.233 -12.845 1.00 78.75 94 ARG A C 1
ATOM 708 O O . ARG A 1 94 ? 12.487 0.115 -12.864 1.00 78.75 94 ARG A O 1
ATOM 715 N N . GLN A 1 95 ? 12.683 2.336 -13.070 1.00 81.38 95 GLN A N 1
ATOM 716 C CA . GLN A 1 95 ? 14.144 2.330 -13.100 1.00 81.38 95 GLN A CA 1
ATOM 717 C C . GLN A 1 95 ? 14.676 2.738 -11.734 1.00 81.38 95 GLN A C 1
ATOM 719 O O . GLN A 1 95 ? 14.171 3.681 -11.126 1.00 81.38 95 GLN A O 1
ATOM 724 N N . ASP A 1 96 ? 15.669 2.011 -11.237 1.00 79.31 96 ASP A N 1
ATOM 725 C CA . ASP A 1 96 ? 16.437 2.476 -10.090 1.00 79.31 96 ASP A CA 1
ATOM 726 C C . ASP A 1 96 ? 17.477 3.531 -10.500 1.00 79.31 96 ASP A C 1
ATOM 728 O O . ASP A 1 96 ? 17.646 3.862 -11.676 1.00 79.31 96 ASP A O 1
ATOM 732 N N . TRP A 1 97 ? 18.195 4.062 -9.511 1.00 78.56 97 TRP A N 1
ATOM 733 C CA . TRP A 1 97 ? 19.220 5.089 -9.705 1.00 78.56 97 TRP A CA 1
ATOM 734 C C . TRP A 1 97 ? 20.415 4.622 -10.560 1.00 78.56 97 TRP A C 1
ATOM 736 O O . TRP A 1 97 ? 21.174 5.459 -11.041 1.00 78.56 97 TRP A O 1
ATOM 746 N N . THR A 1 98 ? 20.579 3.309 -10.774 1.00 88.62 98 THR A N 1
ATOM 747 C CA . THR A 1 98 ? 21.598 2.731 -11.668 1.00 88.62 98 THR A CA 1
ATOM 748 C C . THR A 1 98 ? 21.102 2.578 -13.110 1.00 88.62 98 THR A C 1
ATOM 750 O O . THR A 1 98 ? 21.863 2.170 -13.986 1.00 88.62 98 THR A O 1
ATOM 753 N N . GLY A 1 99 ? 19.827 2.889 -13.373 1.00 85.44 99 GLY A N 1
ATOM 754 C CA . GLY A 1 99 ? 19.169 2.675 -14.662 1.00 85.44 99 GLY A CA 1
ATOM 755 C C . GLY A 1 99 ? 18.672 1.241 -14.870 1.00 85.44 99 GLY A C 1
ATOM 756 O O . GLY A 1 99 ? 18.170 0.912 -15.949 1.00 85.44 99 GLY A O 1
ATOM 757 N N . ARG A 1 100 ? 18.771 0.367 -13.859 1.00 88.12 100 ARG A N 1
ATOM 758 C CA . ARG A 1 100 ? 18.248 -0.999 -13.945 1.00 88.12 100 ARG A CA 1
ATOM 759 C C . ARG A 1 100 ? 16.726 -0.969 -13.845 1.00 88.12 100 ARG A C 1
ATOM 761 O O . ARG A 1 100 ? 16.150 -0.348 -12.956 1.00 88.12 100 ARG A O 1
ATOM 768 N N . THR A 1 101 ? 16.072 -1.693 -14.754 1.00 86.69 101 THR A N 1
ATOM 769 C CA . THR A 1 101 ? 14.619 -1.890 -14.702 1.00 86.69 101 THR A CA 1
ATOM 770 C C . THR A 1 101 ? 14.274 -2.903 -13.615 1.00 86.69 101 THR A C 1
ATOM 772 O O . THR A 1 101 ? 14.777 -4.027 -13.610 1.00 86.69 101 THR A O 1
ATOM 775 N N . ILE A 1 102 ? 13.403 -2.493 -12.703 1.00 83.81 102 ILE A N 1
ATOM 776 C CA . ILE A 1 102 ? 12.746 -3.328 -11.708 1.00 83.81 102 ILE A CA 1
ATOM 777 C C . ILE A 1 102 ? 11.312 -3.520 -12.191 1.00 83.81 102 ILE A C 1
ATOM 779 O O . ILE A 1 102 ? 10.584 -2.549 -12.401 1.00 83.81 102 ILE A O 1
ATOM 783 N N . GLU A 1 103 ? 10.936 -4.776 -12.388 1.00 88.50 103 GLU A N 1
ATOM 784 C CA . GLU A 1 103 ? 9.597 -5.186 -12.791 1.00 88.50 103 GLU A CA 1
ATOM 785 C C . GLU A 1 103 ? 8.919 -5.875 -11.606 1.00 88.50 103 GLU A C 1
ATOM 787 O O . GLU A 1 103 ? 9.518 -6.750 -10.981 1.00 88.50 103 GLU A O 1
ATOM 792 N N . GLN A 1 104 ? 7.702 -5.455 -11.270 1.00 89.69 104 GLN A N 1
A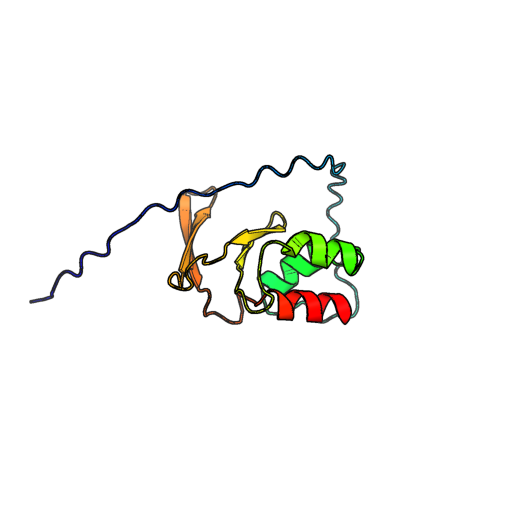TOM 793 C CA . GLN A 1 104 ? 6.946 -5.968 -10.131 1.00 89.69 104 GLN A CA 1
ATOM 794 C C . GLN A 1 104 ? 5.516 -6.282 -10.561 1.00 89.69 104 GLN A C 1
ATOM 796 O O . GLN A 1 104 ? 4.913 -5.498 -11.285 1.00 89.69 104 GLN A O 1
ATOM 801 N N . SER A 1 105 ? 4.959 -7.413 -10.131 1.00 88.75 105 SER A N 1
ATOM 802 C CA . SER A 1 105 ? 3.598 -7.802 -10.508 1.00 88.75 105 SER A CA 1
ATOM 803 C C . SER A 1 105 ? 2.580 -7.430 -9.433 1.00 88.75 105 SER A C 1
ATOM 805 O O . SER A 1 105 ? 2.832 -7.620 -8.247 1.00 88.75 105 SER A O 1
ATOM 807 N N . PHE A 1 106 ? 1.406 -6.963 -9.862 1.00 90.19 106 PHE A N 1
ATOM 808 C CA . PHE A 1 106 ? 0.222 -6.829 -9.010 1.00 90.19 106 PHE A CA 1
ATOM 809 C C . PHE A 1 106 ? -0.367 -8.194 -8.608 1.00 90.19 106 PHE A C 1
ATOM 811 O O . PHE A 1 106 ? -1.213 -8.268 -7.721 1.00 90.19 106 PHE A O 1
ATOM 818 N N . ASP A 1 107 ? 0.074 -9.289 -9.225 1.00 89.75 107 ASP A N 1
ATOM 819 C CA . ASP A 1 107 ? -0.353 -10.648 -8.887 1.00 89.75 107 ASP A CA 1
ATOM 820 C C . ASP A 1 107 ? 0.638 -11.383 -7.982 1.00 89.75 107 ASP A C 1
ATOM 822 O O . ASP A 1 107 ? 0.359 -12.504 -7.564 1.00 89.75 107 ASP A O 1
ATOM 826 N N . ASP A 1 108 ? 1.772 -10.761 -7.646 1.00 91.50 108 ASP A N 1
ATOM 827 C CA . ASP A 1 108 ? 2.721 -11.325 -6.691 1.00 91.50 108 ASP A CA 1
ATOM 828 C C . ASP A 1 108 ? 2.271 -11.008 -5.249 1.00 91.50 108 ASP A C 1
ATOM 830 O O . ASP A 1 108 ? 2.339 -9.845 -4.830 1.00 91.50 108 ASP A O 1
ATOM 834 N N . PRO A 1 109 ? 1.844 -12.017 -4.460 1.00 91.06 109 PRO A N 1
ATOM 835 C CA . PRO A 1 109 ? 1.334 -11.819 -3.103 1.00 91.06 109 PRO A CA 1
ATOM 836 C C . PRO A 1 109 ? 2.413 -11.387 -2.101 1.00 91.06 109 PRO A C 1
ATOM 838 O O . PRO A 1 109 ? 2.087 -11.004 -0.980 1.00 91.06 109 PRO A O 1
ATOM 841 N N . LYS A 1 110 ? 3.699 -11.440 -2.470 1.00 93.81 110 LYS A N 1
ATOM 842 C CA . LYS A 1 110 ? 4.801 -10.891 -1.663 1.00 93.81 110 LYS A CA 1
ATOM 843 C C . LYS A 1 110 ? 5.058 -9.414 -1.952 1.00 93.81 110 LYS A C 1
ATOM 845 O O . LYS A 1 110 ? 5.820 -8.768 -1.236 1.00 93.81 110 LYS A O 1
ATOM 850 N N . VAL A 1 111 ? 4.460 -8.871 -3.007 1.00 92.94 111 VAL A N 1
ATOM 851 C CA . VAL A 1 111 ? 4.732 -7.514 -3.483 1.00 92.94 111 VAL A CA 1
ATOM 852 C C . VAL A 1 111 ? 3.507 -6.633 -3.345 1.00 92.94 111 VAL A C 1
ATOM 854 O O . VAL A 1 111 ? 3.607 -5.565 -2.746 1.00 92.94 111 VAL A O 1
ATOM 857 N N . ALA A 1 112 ? 2.383 -7.051 -3.919 1.00 94.19 112 ALA A N 1
ATOM 858 C CA . ALA A 1 112 ? 1.168 -6.256 -4.001 1.00 94.19 112 ALA A CA 1
ATOM 859 C C . ALA A 1 112 ? 0.173 -6.663 -2.917 1.00 94.19 112 ALA A C 1
ATOM 861 O O . ALA A 1 112 ? 0.117 -7.828 -2.528 1.00 94.19 112 ALA A O 1
ATOM 862 N N . ALA A 1 113 ? -0.617 -5.707 -2.451 1.00 95.62 113 ALA A N 1
ATOM 863 C CA . ALA A 1 113 ? -1.723 -5.942 -1.532 1.00 95.62 113 ALA A CA 1
ATOM 864 C C . ALA A 1 113 ? -2.908 -5.073 -1.943 1.00 95.62 113 ALA A C 1
ATOM 866 O O . ALA A 1 113 ? -2.735 -4.046 -2.602 1.00 95.62 113 ALA A O 1
ATOM 867 N N . THR A 1 114 ? -4.107 -5.486 -1.573 1.00 95.94 114 THR A N 1
ATOM 868 C CA . THR A 1 114 ? -5.292 -4.633 -1.629 1.00 95.94 114 THR A CA 1
ATOM 869 C C . THR A 1 114 ? -5.225 -3.567 -0.539 1.00 95.94 114 THR A C 1
ATOM 871 O O . THR A 1 114 ? -4.585 -3.750 0.501 1.00 95.94 114 THR A O 1
ATOM 874 N N . ILE A 1 115 ? -5.896 -2.440 -0.760 1.00 96.50 115 ILE A N 1
ATOM 875 C CA . ILE A 1 115 ? -6.019 -1.389 0.255 1.00 96.50 115 ILE A CA 1
ATOM 876 C C . ILE A 1 115 ? -6.693 -1.934 1.522 1.00 96.50 115 ILE A C 1
ATOM 878 O O . ILE A 1 115 ? -6.242 -1.646 2.628 1.00 96.50 115 ILE A O 1
ATOM 882 N N . GLY A 1 116 ? -7.700 -2.794 1.375 1.00 97.31 116 GLY A N 1
ATOM 883 C CA . GLY A 1 116 ? -8.373 -3.463 2.484 1.00 97.31 116 GLY A CA 1
ATOM 884 C C . GLY A 1 116 ? -7.433 -4.342 3.312 1.00 97.31 116 GLY A C 1
ATOM 885 O O . GLY A 1 116 ? -7.501 -4.311 4.538 1.00 97.31 116 GLY A O 1
ATOM 886 N N . GLU A 1 117 ? -6.507 -5.074 2.682 1.00 97.44 117 GLU A N 1
ATOM 887 C CA . GLU A 1 117 ? -5.475 -5.842 3.401 1.00 97.44 117 GLU A CA 1
ATOM 888 C C . GLU A 1 117 ? -4.518 -4.931 4.180 1.00 97.44 117 GLU A C 1
ATOM 890 O O . GLU A 1 117 ? -4.158 -5.251 5.313 1.00 97.44 117 GLU A O 1
ATOM 895 N N . VAL A 1 118 ? -4.137 -3.782 3.612 1.00 96.88 118 VAL A N 1
ATOM 896 C CA . VAL A 1 118 ? -3.305 -2.785 4.306 1.00 96.88 118 VAL A CA 1
ATOM 897 C C . VAL A 1 118 ? -4.042 -2.215 5.520 1.00 96.88 118 VAL A C 1
ATOM 899 O O . VAL A 1 118 ? -3.493 -2.217 6.620 1.00 96.88 118 VAL A O 1
ATOM 902 N N . LYS A 1 119 ? -5.296 -1.780 5.351 1.00 97.06 119 LYS A N 1
ATOM 903 C CA . LYS A 1 119 ? -6.130 -1.263 6.447 1.00 97.06 119 LYS A CA 1
ATOM 904 C C . LYS A 1 119 ? -6.349 -2.307 7.539 1.00 97.06 119 LYS A C 1
ATOM 906 O O . LYS A 1 119 ? -6.208 -2.005 8.719 1.00 97.06 119 LYS A O 1
ATOM 911 N N . ALA A 1 120 ? -6.653 -3.547 7.156 1.00 96.38 120 ALA A N 1
ATOM 912 C CA . ALA A 1 120 ? -6.836 -4.643 8.101 1.00 96.38 120 ALA A CA 1
ATOM 913 C C . ALA A 1 120 ? -5.560 -4.926 8.904 1.00 96.38 120 ALA A C 1
ATOM 915 O O . ALA A 1 120 ? -5.645 -5.172 10.105 1.00 96.38 120 ALA A O 1
ATOM 916 N N . TYR A 1 121 ? -4.387 -4.855 8.263 1.00 95.69 121 TYR A N 1
ATOM 917 C CA . TYR A 1 121 ? -3.107 -4.996 8.952 1.00 95.69 121 TYR A CA 1
ATOM 918 C C . TYR A 1 121 ? -2.882 -3.872 9.971 1.00 95.69 121 TYR A C 1
ATOM 920 O O . TYR A 1 121 ? -2.606 -4.173 11.130 1.00 95.69 121 TYR A O 1
ATOM 928 N N . LEU A 1 122 ? -3.051 -2.610 9.553 1.00 94.19 122 LEU A N 1
ATOM 929 C CA . LEU A 1 122 ? -2.887 -1.415 10.398 1.00 94.19 122 LEU A CA 1
ATOM 930 C C . LEU A 1 122 ? -3.884 -1.362 11.563 1.00 94.19 122 LEU A C 1
ATOM 932 O O . LEU A 1 122 ? -3.617 -0.761 12.588 1.00 94.19 122 LEU A O 1
ATOM 936 N N . LYS A 1 123 ? -5.057 -1.980 11.420 1.00 93.50 123 LYS A N 1
ATOM 937 C CA . LYS A 1 123 ? -6.038 -2.074 12.507 1.00 93.50 123 LYS A CA 1
ATOM 938 C C . LYS A 1 12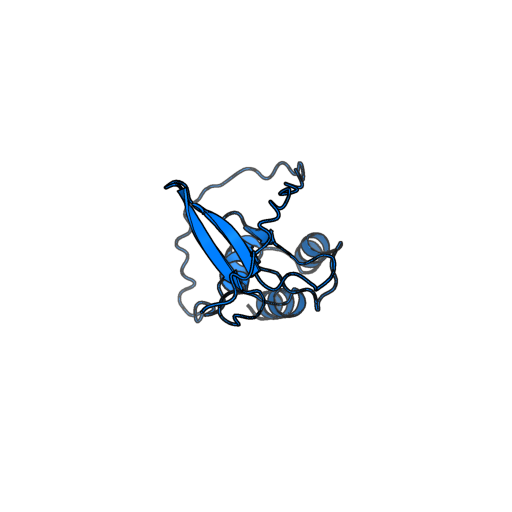3 ? -5.662 -3.122 13.557 1.00 93.50 123 LYS A C 1
ATOM 940 O O . LYS A 1 123 ? -6.145 -3.065 14.687 1.00 93.50 123 LYS A O 1
ATOM 945 N N . ALA A 1 124 ? -4.884 -4.125 13.160 1.00 90.38 124 ALA A N 1
ATOM 946 C CA . ALA A 1 124 ? -4.529 -5.260 14.001 1.0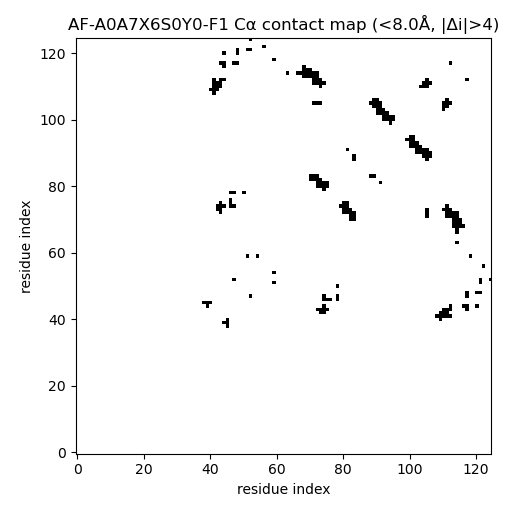0 90.38 124 ALA A CA 1
ATOM 947 C C . ALA A 1 124 ? -3.207 -5.075 14.767 1.00 90.38 124 ALA A C 1
ATOM 949 O O . ALA A 1 124 ? -2.979 -5.838 15.707 1.00 90.38 124 ALA A O 1
ATOM 950 N N . HIS A 1 125 ? -2.373 -4.105 14.377 1.00 85.19 125 HIS A N 1
ATOM 951 C CA . HIS A 1 125 ? -1.035 -3.841 14.922 1.00 85.19 125 HIS A CA 1
ATOM 952 C C . HIS A 1 125 ? -0.871 -2.347 15.178 1.00 85.19 125 HIS A C 1
ATOM 954 O O . HIS A 1 125 ? -0.295 -1.996 16.231 1.00 85.19 125 HIS A O 1
#

Organism: NCBI:txid1936207

Mean predicted aligned error: 12.69 Å

Nearest PDB structures (foldseek):
  2vv5-assembly1_G  TM=3.321E-01  e=2.116E+00  Escherichia coli
  6nrd-assembly1_5  TM=2.232E-01  e=7.837E-01  Homo sapiens
  6zye-assembly1_E  TM=2.030E-01  e=9.988E+00  Escherichia coli K-12

pLDDT: mean 75.01, std 22.97, range [34.53, 97.44]

Solvent-accessible surface area (backbone atoms only — not comparable to full-atom values): 8112 Å² total; per-residue (Å²): 135,84,83,82,76,81,76,82,83,76,85,77,84,81,79,76,78,81,73,90,65,95,68,82,80,76,84,64,88,71,86,68,71,61,89,83,63,82,75,59,77,26,49,18,46,38,41,45,42,77,67,48,58,89,51,52,74,67,54,53,47,62,74,45,66,93,57,59,47,82,45,51,31,38,50,42,98,85,59,49,68,48,66,48,94,81,73,78,58,55,62,50,78,47,67,49,99,86,66,49,77,46,74,49,41,64,79,37,73,50,40,21,38,29,44,44,58,40,52,54,49,58,74,74,106

Radius of gyration: 16.66 Å; Cα contacts (8 Å, |Δi|>4): 127; chains: 1; bounding box: 33×40×56 Å

Foldseek 3Di:
DDDPDPPDDDDDDDPPPPPPDPDDDPPPPPPPPVVPDDQQLAQLLNQLCVVPLPPDLVRLCVVCVVDDQQWKWFADNVRDIDTDPPPPAQWDWDADPVRDIDIDGSPPRSGMDGSNVSSVSSVVD

Sequence (125 aa):
MNKNRIVTVVSLIGITLLGVIMFQSKVQGSTNAMAGDTIPDNQTIRIMAEKLGDASEEEVDAYFQAFDDDQKIIADSSGGFLTSIDGRYTVSKRQDWTGRTIEQSFDDPKVAATIGEVKAYLKAH

Secondary structure (DSSP, 8-state):
----------------------------------TTS---SSHHHHHHHHHHTTS-HHHHHHHHTTS-TT-EEEE-TTS-EEE-TTS---EEEEE-TTS-EEEEETT-TTT-EEHHHHHHHHHH-